Protein AF-A0A964HAI4-F1 (afdb_monomer)

Secondary structure (DSSP, 8-state):
---HHHHHHHTT--EEEES-TTHHHH--BTTTEEEE-TT-HHHHHHHHHHHHS-HHHHHHHHHHHHHHHHHHH-HHHHHHHHHHHHHHHHHS---

Nearest PDB structures (foldseek):
  6kih-assembly4_D  TM=9.187E-01  e=3.805E-06  Thermosynechococcus vestitus
  3mbo-assembly1_B  TM=9.502E-01  e=4.432E-05  Bacillus anthracis
  3c48-assembly1_B  TM=7.498E-01  e=7.811E-05  Corynebacterium glutamicum
  3c48-assembly1_A  TM=7.487E-01  e=7.334E-05  Corynebacterium glutamicum
  5d00-assembly1_A  TM=9.251E-01  e=8.022E-04  Bacillus subtilis subsp. subtilis str. 168

Radius of gyration: 17.46 Å; Cα contacts (8 Å, |Δi|>4): 106; chains: 1; bounding box: 49×19×51 Å

Mean predicted aligne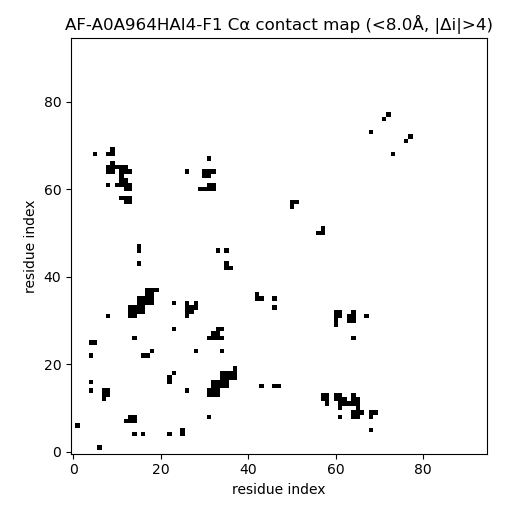d error: 6.69 Å

Structure (mmCIF, N/CA/C/O backbone):
data_AF-A0A964HAI4-F1
#
_entry.id   AF-A0A964HAI4-F1
#
loop_
_atom_site.group_PDB
_atom_site.id
_atom_site.type_symbol
_atom_site.label_atom_id
_atom_site.label_alt_id
_atom_site.label_comp_id
_atom_site.label_asym_id
_atom_site.label_entity_id
_atom_site.label_seq_id
_atom_site.pdbx_PDB_ins_code
_atom_site.Cartn_x
_atom_site.Cartn_y
_atom_site.Cartn_z
_atom_site.occupancy
_atom_site.B_iso_or_equiv
_atom_site.auth_seq_id
_atom_site.auth_comp_id
_atom_site.auth_asym_id
_atom_site.auth_atom_id
_atom_site.pdbx_PDB_model_num
ATOM 1 N N . PRO A 1 1 ? 12.447 -8.766 -7.538 1.00 42.91 1 PRO A N 1
ATOM 2 C CA . PRO A 1 1 ? 11.844 -8.995 -6.201 1.00 42.91 1 PRO A CA 1
ATOM 3 C C . PRO A 1 1 ? 10.885 -7.848 -5.860 1.00 42.91 1 PRO A C 1
ATOM 5 O O . PRO A 1 1 ? 11.323 -6.702 -5.803 1.00 42.91 1 PRO A O 1
ATOM 8 N N . GLY A 1 2 ? 9.588 -8.139 -5.733 1.00 58.50 2 GLY A N 1
ATOM 9 C CA . GLY A 1 2 ? 8.605 -7.144 -5.304 1.00 58.50 2 GLY A CA 1
ATOM 10 C C . GLY A 1 2 ? 8.830 -6.802 -3.834 1.00 58.50 2 GLY A C 1
ATOM 11 O O . GLY A 1 2 ? 9.168 -7.670 -3.035 1.00 58.50 2 GLY A O 1
ATOM 12 N N . THR A 1 3 ? 8.693 -5.536 -3.458 1.00 76.19 3 THR A N 1
ATOM 13 C CA . THR A 1 3 ? 8.594 -5.204 -2.034 1.00 76.19 3 THR A CA 1
ATOM 14 C C . THR A 1 3 ? 7.273 -5.776 -1.495 1.00 76.19 3 THR A C 1
ATOM 16 O O . THR A 1 3 ? 6.318 -5.903 -2.273 1.00 76.19 3 THR A O 1
ATOM 19 N N . PRO A 1 4 ? 7.152 -6.074 -0.185 1.00 83.88 4 PRO A N 1
ATOM 20 C CA . PRO A 1 4 ? 5.907 -6.592 0.401 1.00 83.88 4 PRO A CA 1
ATOM 21 C C . PRO A 1 4 ? 4.661 -5.758 0.049 1.00 83.88 4 PRO A C 1
ATOM 23 O O . PRO A 1 4 ? 3.556 -6.282 -0.061 1.00 83.88 4 PRO A O 1
ATOM 26 N N . VAL A 1 5 ? 4.855 -4.455 -0.190 1.00 89.25 5 VAL A N 1
ATOM 27 C CA . VAL A 1 5 ? 3.829 -3.526 -0.679 1.00 89.25 5 VAL A CA 1
ATOM 28 C C . VAL A 1 5 ? 3.330 -3.936 -2.068 1.00 89.25 5 VAL A C 1
ATOM 30 O O . VAL A 1 5 ? 2.138 -4.184 -2.232 1.00 89.25 5 VAL A O 1
ATOM 33 N N . THR A 1 6 ? 4.223 -4.069 -3.055 1.00 89.38 6 THR A N 1
ATOM 34 C CA . THR A 1 6 ? 3.837 -4.453 -4.426 1.00 89.38 6 THR A CA 1
ATOM 35 C C . THR A 1 6 ? 3.204 -5.838 -4.507 1.00 89.38 6 THR A C 1
ATOM 37 O O . THR A 1 6 ? 2.282 -6.038 -5.294 1.00 89.38 6 THR A O 1
ATOM 40 N N . GLU A 1 7 ? 3.648 -6.789 -3.681 1.00 89.56 7 GLU A N 1
ATOM 41 C CA . GLU A 1 7 ? 3.073 -8.137 -3.646 1.00 89.56 7 GLU A CA 1
ATOM 42 C C . GLU A 1 7 ? 1.626 -8.116 -3.138 1.00 89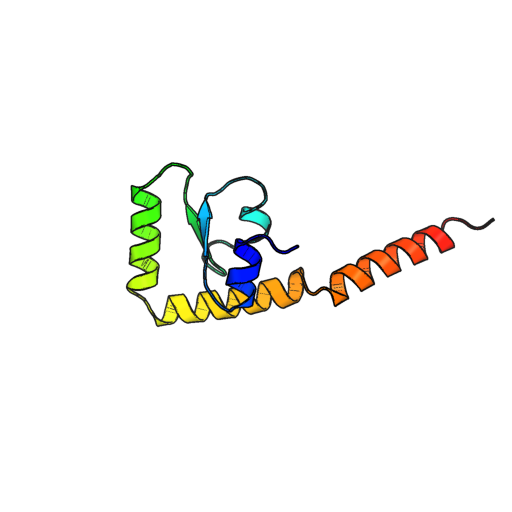.56 7 GLU A C 1
ATOM 44 O O . GLU A 1 7 ? 0.749 -8.743 -3.736 1.00 89.56 7 GLU A O 1
ATOM 49 N N . ALA A 1 8 ? 1.349 -7.342 -2.082 1.00 92.00 8 ALA A N 1
ATOM 50 C CA . ALA A 1 8 ? -0.008 -7.145 -1.578 1.00 92.00 8 ALA A CA 1
ATOM 51 C C . ALA A 1 8 ? -0.902 -6.443 -2.615 1.00 92.00 8 ALA A C 1
ATOM 53 O O . ALA A 1 8 ? -2.009 -6.910 -2.899 1.00 92.00 8 ALA A O 1
ATOM 54 N N . GLN A 1 9 ? -0.403 -5.375 -3.243 1.00 92.88 9 GLN A N 1
ATOM 55 C CA . GLN A 1 9 ? -1.126 -4.654 -4.293 1.00 92.88 9 GLN A CA 1
ATOM 56 C C . GLN A 1 9 ? -1.435 -5.558 -5.495 1.00 92.88 9 GLN A C 1
ATOM 58 O O . GLN A 1 9 ? -2.567 -5.564 -5.970 1.00 92.88 9 GLN A O 1
ATOM 63 N N . ALA A 1 10 ? -0.487 -6.390 -5.943 1.00 91.38 10 ALA A N 1
ATOM 64 C CA . ALA A 1 10 ? -0.698 -7.350 -7.031 1.00 91.38 10 ALA A CA 1
ATOM 65 C C . ALA A 1 10 ? -1.796 -8.384 -6.718 1.00 91.38 10 ALA A C 1
ATOM 67 O O . ALA A 1 10 ? -2.464 -8.878 -7.625 1.00 91.38 10 ALA A O 1
ATOM 68 N N . ARG A 1 11 ? -2.022 -8.686 -5.433 1.00 93.25 11 ARG A N 1
ATOM 69 C CA . ARG A 1 11 ? -3.118 -9.546 -4.953 1.00 93.25 11 ARG A CA 1
ATOM 70 C C . ARG A 1 11 ? -4.450 -8.808 -4.793 1.00 93.25 11 ARG A C 1
ATOM 72 O O . ARG A 1 11 ? -5.416 -9.405 -4.324 1.00 93.25 11 ARG A O 1
ATOM 79 N N . GLY A 1 12 ? -4.523 -7.537 -5.184 1.00 94.12 12 GLY A N 1
ATOM 80 C CA . GLY A 1 12 ? -5.732 -6.729 -5.067 1.00 94.12 12 GLY A CA 1
ATOM 81 C C . GLY A 1 12 ? -6.017 -6.275 -3.641 1.00 94.12 12 GLY A C 1
ATOM 82 O O . GLY A 1 12 ? -7.176 -6.049 -3.294 1.00 94.12 12 GLY A O 1
ATOM 83 N N . LEU A 1 13 ? -4.986 -6.167 -2.798 1.00 93.75 13 LEU A N 1
ATOM 84 C CA . LEU A 1 13 ? -5.121 -5.672 -1.435 1.00 93.75 13 LEU A CA 1
ATOM 85 C C . LEU A 1 13 ? -4.664 -4.209 -1.359 1.00 93.75 13 LEU A C 1
ATOM 87 O O . LEU A 1 13 ? -3.564 -3.894 -1.816 1.00 93.75 13 LEU A O 1
ATOM 91 N N . PRO A 1 14 ? -5.467 -3.308 -0.765 1.00 92.19 14 PRO A N 1
ATOM 92 C CA . PRO A 1 14 ? -4.980 -1.980 -0.425 1.00 92.19 14 PRO A CA 1
ATOM 93 C C . PRO A 1 14 ? -3.946 -2.079 0.700 1.00 92.19 14 PRO A C 1
ATOM 95 O O . PRO A 1 14 ? -4.085 -2.900 1.610 1.00 92.19 14 PRO A O 1
ATOM 98 N N . VAL A 1 15 ? -2.935 -1.214 0.662 1.00 95.25 15 VAL A N 1
ATOM 99 C CA . VAL A 1 15 ? -1.843 -1.206 1.646 1.00 95.25 15 VAL A CA 1
ATOM 100 C C . VAL A 1 15 ? -1.908 0.069 2.478 1.00 95.25 15 VAL A C 1
ATOM 102 O O . VAL A 1 15 ? -2.147 1.148 1.940 1.00 95.25 15 VAL A O 1
ATOM 105 N N . ILE A 1 16 ? -1.680 -0.051 3.785 1.00 96.81 16 ILE A N 1
ATOM 106 C CA . ILE A 1 16 ? -1.374 1.088 4.656 1.00 96.81 16 ILE A CA 1
ATOM 107 C C . ILE A 1 16 ? 0.117 1.007 4.952 1.00 96.81 16 ILE A C 1
ATOM 109 O O . ILE A 1 16 ? 0.578 -0.005 5.480 1.00 96.81 16 ILE A O 1
ATOM 113 N N . ALA A 1 17 ? 0.873 2.036 4.591 1.00 94.75 17 ALA A N 1
ATOM 114 C CA . ALA A 1 17 ? 2.323 2.021 4.722 1.00 94.75 17 ALA A CA 1
ATOM 115 C C . ALA A 1 17 ? 2.851 3.329 5.315 1.00 94.75 17 ALA A C 1
ATOM 117 O O . ALA A 1 17 ? 2.240 4.388 5.185 1.00 94.75 17 ALA A O 1
ATOM 118 N N . GLY A 1 18 ? 4.001 3.256 5.982 1.00 94.12 18 GLY A N 1
ATOM 119 C CA . GLY A 1 18 ? 4.696 4.449 6.451 1.00 94.12 18 GLY A CA 1
ATOM 120 C C . GLY A 1 18 ? 5.199 5.287 5.274 1.00 94.12 18 GLY A C 1
ATOM 121 O O . GLY A 1 18 ? 5.681 4.747 4.278 1.00 94.12 18 GLY A O 1
ATOM 122 N N . ARG A 1 19 ? 5.122 6.613 5.394 1.00 91.81 19 ARG A N 1
ATOM 123 C CA . ARG A 1 19 ? 5.673 7.559 4.415 1.00 91.81 19 ARG A CA 1
ATOM 124 C C . ARG A 1 19 ? 7.202 7.622 4.530 1.00 91.81 19 ARG A C 1
ATOM 126 O O . ARG A 1 19 ? 7.745 8.564 5.102 1.00 91.81 19 ARG A O 1
ATOM 133 N N . THR A 1 20 ? 7.894 6.607 4.015 1.00 90.75 20 THR A N 1
ATOM 134 C CA . THR A 1 20 ? 9.365 6.494 4.047 1.00 90.75 20 THR A CA 1
ATOM 135 C C . THR A 1 20 ? 9.941 5.871 2.792 1.00 90.75 20 THR A C 1
ATOM 137 O O . THR A 1 20 ? 9.286 5.081 2.114 1.00 90.75 20 THR A O 1
ATOM 140 N N . GLY A 1 21 ? 11.214 6.180 2.522 1.00 84.62 21 GLY A N 1
ATOM 141 C CA . GLY A 1 21 ? 11.961 5.581 1.417 1.00 84.62 21 GLY A CA 1
ATOM 142 C C . GLY A 1 21 ? 11.215 5.707 0.086 1.00 84.62 21 GLY A C 1
ATOM 143 O O . GLY A 1 21 ? 10.567 6.718 -0.165 1.00 84.62 21 GLY A O 1
ATOM 144 N N . GLY A 1 22 ? 11.269 4.653 -0.732 1.00 83.62 22 GLY A N 1
ATOM 145 C CA . GLY A 1 22 ? 10.561 4.568 -2.018 1.00 83.62 22 GLY A CA 1
ATOM 146 C C . GLY A 1 22 ? 9.083 4.159 -1.925 1.00 83.62 22 GLY A C 1
ATOM 147 O O . GLY A 1 22 ? 8.450 3.912 -2.949 1.00 83.62 22 GLY A O 1
ATOM 148 N N . VAL A 1 23 ? 8.495 4.056 -0.724 1.00 88.38 23 VAL A N 1
ATOM 149 C CA . VAL A 1 23 ? 7.073 3.687 -0.568 1.00 88.38 23 VAL A CA 1
ATOM 150 C C . VAL A 1 23 ? 6.133 4.675 -1.280 1.00 88.38 23 VAL A C 1
ATOM 152 O O . VAL A 1 23 ? 5.229 4.204 -1.974 1.00 88.38 23 VAL A O 1
ATOM 155 N N . PRO A 1 24 ? 6.337 6.009 -1.208 1.00 88.88 24 PRO A N 1
ATOM 156 C CA . PRO A 1 24 ? 5.488 6.963 -1.924 1.00 88.88 24 PRO A CA 1
ATOM 157 C C . PRO A 1 24 ? 5.547 6.841 -3.455 1.00 88.88 24 PRO A C 1
ATOM 159 O O . PRO A 1 24 ? 4.646 7.322 -4.130 1.00 88.88 24 PRO A O 1
ATOM 162 N N . GLU A 1 25 ? 6.569 6.186 -4.014 1.00 86.31 25 GLU A N 1
ATOM 163 C CA . GLU A 1 25 ? 6.668 5.925 -5.460 1.00 86.31 25 GLU A CA 1
ATOM 164 C C . GLU A 1 25 ? 5.810 4.729 -5.899 1.00 86.31 25 GLU A C 1
ATOM 166 O O . GLU A 1 25 ? 5.488 4.580 -7.076 1.00 86.31 25 GLU A O 1
ATOM 171 N N . THR A 1 26 ? 5.451 3.869 -4.944 1.00 87.88 26 THR A N 1
ATOM 172 C CA . THR A 1 26 ? 4.745 2.601 -5.173 1.00 87.88 26 THR A CA 1
ATOM 173 C C . THR A 1 26 ? 3.287 2.653 -4.690 1.00 87.88 26 THR A C 1
ATOM 175 O O . THR A 1 26 ? 2.444 1.866 -5.122 1.00 87.88 26 THR A O 1
ATOM 178 N N . VAL A 1 27 ? 2.960 3.591 -3.796 1.00 93.56 27 VAL A N 1
ATOM 179 C CA . VAL A 1 27 ? 1.615 3.785 -3.244 1.00 93.56 27 VAL A CA 1
ATOM 180 C C . VAL A 1 27 ? 1.104 5.174 -3.606 1.00 93.56 27 VAL A C 1
ATOM 182 O O . VAL A 1 27 ? 1.534 6.180 -3.045 1.00 93.56 27 VAL A O 1
ATOM 185 N N . LEU A 1 28 ? 0.129 5.213 -4.510 1.00 93.69 28 LEU A N 1
ATOM 186 C CA . LEU A 1 28 ? -0.663 6.406 -4.798 1.00 93.69 28 LEU A CA 1
ATOM 187 C C . LEU A 1 28 ? -1.667 6.630 -3.658 1.00 93.69 28 LEU A C 1
ATOM 189 O O . LEU A 1 28 ? -2.606 5.839 -3.498 1.00 93.69 28 LEU A O 1
ATOM 193 N N . GLU A 1 29 ? -1.432 7.677 -2.863 1.00 95.69 29 GLU A N 1
ATOM 194 C CA . GLU A 1 29 ? -2.241 8.067 -1.700 1.00 95.69 29 GLU A CA 1
ATOM 195 C C . GLU A 1 29 ? -3.729 8.181 -2.050 1.00 95.69 29 GLU A C 1
ATOM 197 O O . GLU A 1 29 ? -4.103 8.848 -3.009 1.00 95.69 29 GLU A O 1
ATOM 202 N N . GLY A 1 30 ? -4.591 7.529 -1.269 1.00 94.88 30 GLY A N 1
ATOM 203 C CA . GLY A 1 30 ? -6.045 7.543 -1.453 1.00 94.88 30 GLY A CA 1
ATOM 204 C C . GLY A 1 30 ? -6.555 6.698 -2.628 1.00 94.88 30 GLY A C 1
ATOM 205 O O . GLY A 1 30 ? -7.724 6.299 -2.634 1.00 94.88 30 GLY A O 1
ATOM 206 N N . GLU A 1 31 ? -5.693 6.351 -3.582 1.00 95.88 31 GLU A N 1
ATOM 207 C CA . GLU A 1 31 ? -6.065 5.616 -4.790 1.00 95.88 31 GLU A CA 1
ATOM 208 C C . GLU A 1 31 ? -5.748 4.125 -4.706 1.00 95.88 31 GLU A C 1
ATOM 210 O O . GLU A 1 31 ? -6.637 3.304 -4.945 1.00 95.88 31 GLU A O 1
ATOM 215 N N . THR A 1 32 ? -4.510 3.781 -4.349 1.00 95.38 32 THR A N 1
ATOM 216 C CA . THR A 1 32 ? -3.983 2.398 -4.314 1.00 95.38 32 THR A CA 1
ATOM 217 C C . THR A 1 32 ? -3.604 1.943 -2.900 1.00 95.38 32 THR A C 1
ATOM 219 O O . THR A 1 32 ? -3.329 0.766 -2.666 1.00 95.38 32 THR A O 1
ATOM 222 N N . GLY A 1 33 ? -3.611 2.870 -1.945 1.00 96.75 33 GLY A N 1
ATOM 223 C CA . GLY A 1 33 ? -3.299 2.642 -0.540 1.00 96.75 33 GLY A CA 1
ATOM 224 C C . GLY A 1 33 ? -3.374 3.943 0.254 1.00 96.75 33 GLY A C 1
ATOM 225 O O . GLY A 1 33 ? -3.816 4.967 -0.265 1.0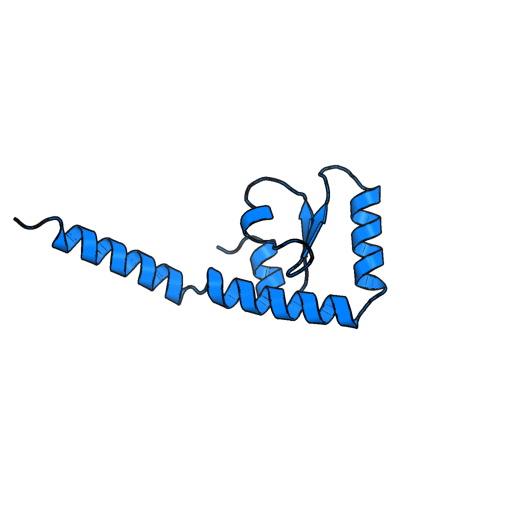0 96.75 33 GLY A O 1
ATOM 226 N N . LEU A 1 34 ? -2.945 3.894 1.512 1.00 97.62 34 LEU A N 1
ATOM 227 C CA . LEU A 1 34 ? -2.849 5.052 2.402 1.00 97.62 34 LEU A CA 1
ATOM 228 C C . LEU A 1 34 ? -1.431 5.151 2.967 1.00 97.62 34 LEU A C 1
ATOM 230 O O . LEU A 1 34 ? -0.852 4.142 3.378 1.00 97.62 34 LEU A O 1
ATOM 234 N N . LEU A 1 35 ? -0.890 6.362 3.028 1.00 97.00 35 LEU A N 1
ATOM 235 C CA . LEU A 1 35 ? 0.398 6.650 3.643 1.00 97.00 35 LEU A CA 1
ATOM 236 C C . LEU A 1 35 ? 0.194 7.359 4.974 1.00 97.00 35 LEU A C 1
ATOM 238 O O . LEU A 1 35 ? -0.417 8.425 5.052 1.00 97.00 35 LEU A O 1
ATOM 242 N N . VAL A 1 36 ? 0.789 6.800 6.019 1.00 97.50 36 VAL A N 1
ATOM 243 C CA . VAL A 1 36 ? 0.760 7.366 7.370 1.00 97.50 36 VAL A CA 1
ATOM 244 C C . VAL A 1 36 ? 2.149 7.865 7.778 1.00 97.50 36 VAL A C 1
ATOM 246 O O . VAL A 1 36 ? 3.156 7.344 7.283 1.00 97.50 36 VAL A O 1
ATOM 249 N N . PRO A 1 37 ? 2.255 8.872 8.661 1.00 96.31 37 PRO A N 1
ATOM 250 C CA . PRO A 1 37 ? 3.533 9.231 9.262 1.00 96.31 37 PRO A CA 1
ATOM 251 C C . PRO A 1 37 ? 4.159 8.039 10.000 1.00 96.31 37 PRO A C 1
ATOM 253 O O . PRO A 1 37 ? 3.477 7.155 10.519 1.00 96.31 37 PRO A O 1
ATOM 256 N N . VAL A 1 38 ? 5.487 8.000 10.033 1.00 94.94 38 VAL A 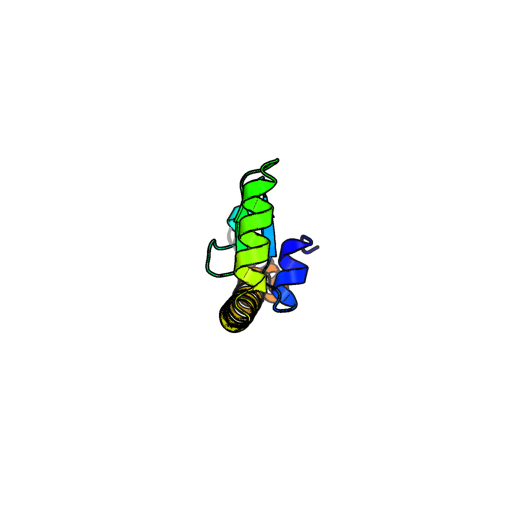N 1
ATOM 257 C CA . VAL A 1 38 ? 6.236 6.957 10.747 1.00 94.94 38 VAL A CA 1
ATOM 258 C C . VAL A 1 38 ? 6.102 7.169 12.242 1.00 94.94 38 VAL A C 1
ATOM 260 O O . VAL A 1 38 ? 6.116 8.309 12.691 1.00 94.94 38 VAL A O 1
ATOM 263 N N . GLN A 1 39 ? 6.033 6.076 13.007 1.00 94.69 39 GLN A N 1
ATOM 264 C CA . GLN A 1 39 ? 5.905 6.119 14.470 1.00 94.69 39 GLN A CA 1
ATOM 265 C C . GLN A 1 39 ? 4.649 6.866 14.962 1.00 94.69 39 GLN A C 1
ATOM 267 O O . GLN A 1 39 ? 4.562 7.225 16.132 1.00 94.69 39 GLN A O 1
ATOM 272 N N . ASP A 1 40 ? 3.639 7.026 14.103 1.00 97.75 40 ASP A N 1
ATOM 273 C CA . ASP A 1 40 ? 2.352 7.624 14.450 1.00 97.75 40 ASP A CA 1
ATOM 274 C C . ASP A 1 40 ? 1.274 6.534 14.557 1.00 97.75 40 ASP A C 1
ATOM 276 O O . ASP A 1 40 ? 0.586 6.175 13.595 1.00 97.75 40 ASP A O 1
ATOM 280 N N . ALA A 1 41 ? 1.171 5.945 15.751 1.00 97.94 41 ALA A N 1
ATOM 281 C CA . ALA A 1 41 ? 0.179 4.913 16.040 1.00 97.94 41 ALA A CA 1
ATOM 282 C C . ALA A 1 41 ? -1.276 5.414 15.896 1.00 97.94 41 ALA A C 1
ATOM 284 O O . ALA A 1 41 ? -2.082 4.678 15.316 1.00 97.94 41 ALA A O 1
ATOM 285 N N . PRO A 1 42 ? -1.640 6.635 16.347 1.00 98.44 42 PRO A N 1
ATOM 286 C CA . PRO A 1 42 ? -2.962 7.202 16.083 1.00 98.44 42 PRO A CA 1
ATOM 287 C C . PRO A 1 42 ? -3.315 7.279 14.593 1.00 98.44 42 PRO A C 1
ATOM 289 O O . PRO A 1 42 ? -4.407 6.853 14.206 1.00 98.44 42 PRO A O 1
ATOM 292 N N . ALA A 1 43 ? -2.402 7.757 13.742 1.00 98.00 43 ALA A N 1
ATOM 293 C CA . ALA A 1 43 ? -2.639 7.839 12.302 1.00 98.00 43 ALA A CA 1
ATOM 294 C C . ALA A 1 43 ? -2.819 6.452 11.665 1.00 98.00 43 ALA A C 1
ATOM 296 O O . ALA A 1 43 ? -3.729 6.251 10.856 1.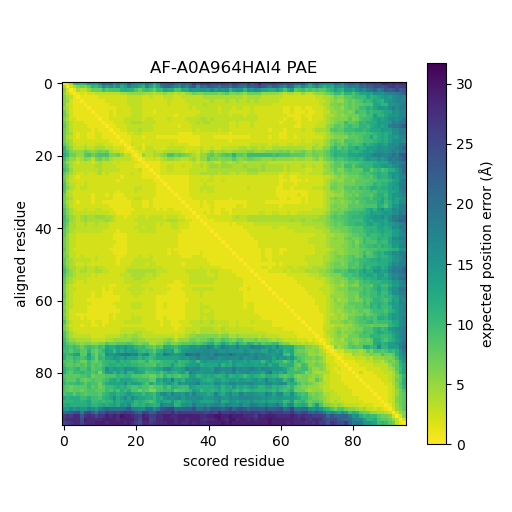00 98.00 43 ALA A O 1
ATOM 297 N N . LEU A 1 44 ? -2.001 5.471 12.067 1.00 98.00 44 LEU A N 1
ATOM 298 C CA . LEU A 1 44 ? -2.140 4.087 11.613 1.00 98.00 44 LEU A CA 1
ATOM 299 C C . LEU A 1 44 ? -3.497 3.490 12.016 1.00 98.00 44 LEU A C 1
ATOM 301 O O . LEU A 1 44 ? -4.184 2.897 11.182 1.00 98.00 44 LEU A O 1
ATOM 305 N N . ALA A 1 45 ? -3.910 3.675 13.271 1.00 98.25 45 ALA A N 1
ATOM 306 C CA . ALA A 1 45 ? -5.195 3.187 13.764 1.00 98.25 45 ALA A CA 1
ATOM 307 C C . ALA A 1 45 ? -6.370 3.812 12.997 1.00 98.25 45 ALA A C 1
ATOM 309 O O . ALA A 1 45 ? -7.274 3.096 12.562 1.00 98.25 45 ALA A O 1
ATOM 310 N N . ALA A 1 46 ? -6.334 5.126 12.762 1.00 98.19 46 ALA A N 1
ATOM 311 C CA . ALA A 1 46 ? -7.355 5.825 11.988 1.00 98.19 46 ALA A CA 1
ATOM 312 C C . ALA A 1 46 ? -7.453 5.291 10.548 1.00 98.19 46 ALA A C 1
ATOM 314 O O . ALA A 1 46 ? -8.556 5.038 10.058 1.00 98.19 46 ALA A O 1
ATOM 315 N N . ALA A 1 47 ? -6.318 5.050 9.885 1.00 97.81 47 ALA A N 1
ATOM 316 C CA . ALA A 1 47 ? -6.284 4.478 8.540 1.00 97.81 47 ALA A CA 1
ATOM 317 C C . ALA A 1 47 ? -6.877 3.054 8.496 1.00 97.81 47 ALA A C 1
ATOM 319 O O . ALA A 1 47 ? -7.687 2.745 7.615 1.00 97.81 47 ALA A O 1
ATOM 320 N N . ILE A 1 48 ? -6.537 2.204 9.474 1.00 97.50 48 ILE A N 1
ATOM 321 C CA . ILE A 1 48 ? -7.082 0.842 9.596 1.00 97.50 48 ILE A CA 1
ATOM 322 C C . ILE A 1 48 ? -8.599 0.885 9.799 1.00 97.50 48 ILE A C 1
ATOM 324 O O . ILE A 1 48 ? -9.336 0.191 9.094 1.00 97.50 48 ILE A O 1
ATOM 328 N N . LEU A 1 49 ? -9.088 1.710 10.727 1.00 98.19 49 LEU A N 1
ATOM 329 C CA . LEU A 1 49 ? -10.522 1.848 11.002 1.00 98.19 49 LEU A CA 1
ATOM 330 C C . LEU A 1 49 ? -11.278 2.374 9.777 1.00 98.19 49 LEU A C 1
ATOM 332 O O . LEU A 1 49 ? -12.328 1.845 9.419 1.00 98.19 49 LEU A O 1
ATOM 336 N N . SER A 1 50 ? -10.702 3.353 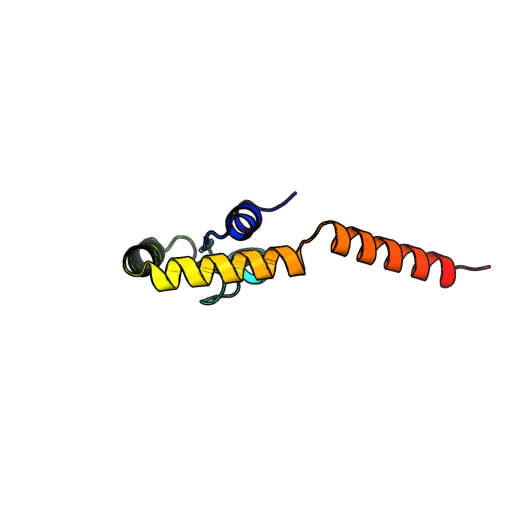9.079 1.00 96.69 50 SER A N 1
ATOM 337 C CA . SER A 1 50 ? -11.279 3.935 7.867 1.00 96.69 50 S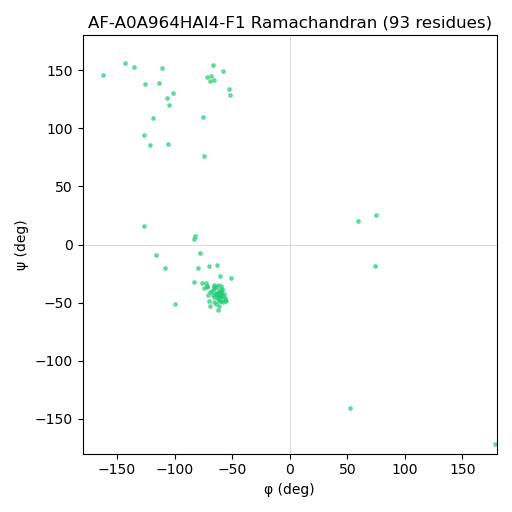ER A CA 1
ATOM 338 C C . SER A 1 50 ? -11.481 2.900 6.752 1.00 96.69 50 SER A C 1
ATOM 340 O O . SER A 1 50 ? -12.520 2.894 6.094 1.00 96.69 50 SER A O 1
ATOM 342 N N . LEU A 1 51 ? -10.517 1.995 6.542 1.00 96.38 51 LEU A N 1
ATOM 343 C CA . LEU A 1 51 ? -10.617 0.956 5.510 1.00 96.38 51 LEU A CA 1
ATOM 344 C C . LEU A 1 51 ? -11.410 -0.274 5.952 1.00 96.38 51 LEU A C 1
ATOM 346 O O . LEU A 1 51 ? -12.049 -0.922 5.122 1.00 96.38 51 LEU A O 1
ATOM 350 N N . THR A 1 52 ? -11.376 -0.640 7.231 1.00 96.31 52 THR A N 1
ATOM 351 C CA . THR A 1 52 ? -12.165 -1.773 7.739 1.00 96.31 52 THR A CA 1
ATOM 352 C C . THR A 1 52 ? -13.655 -1.430 7.801 1.00 96.31 52 THR A C 1
ATOM 354 O O . THR A 1 52 ? -14.467 -2.281 7.429 1.00 96.31 52 THR A O 1
ATOM 357 N N . GLY A 1 53 ? -13.996 -0.179 8.135 1.00 97.12 53 GLY A N 1
ATOM 358 C CA . GLY A 1 53 ? -15.362 0.352 8.165 1.00 97.12 53 GLY A CA 1
ATOM 359 C C . GLY A 1 53 ? -16.031 0.535 6.797 1.00 97.12 53 GLY A C 1
ATOM 360 O O . GLY A 1 53 ? -17.255 0.579 6.731 1.00 97.12 53 GLY A O 1
ATOM 361 N N . ASP A 1 54 ? -15.267 0.577 5.699 1.00 97.44 54 ASP A N 1
ATOM 362 C CA . ASP A 1 54 ? -15.803 0.736 4.340 1.00 97.44 54 ASP A CA 1
ATOM 363 C C . ASP A 1 54 ? -15.299 -0.368 3.395 1.00 97.44 54 ASP A C 1
ATOM 365 O O . ASP A 1 54 ? -14.229 -0.294 2.780 1.00 97.44 54 ASP A O 1
ATOM 369 N N . ARG A 1 55 ? -16.105 -1.428 3.260 1.00 96.88 55 ARG A N 1
ATOM 370 C CA . ARG A 1 55 ? -15.795 -2.574 2.391 1.00 96.88 55 ARG A CA 1
ATOM 371 C C . ARG A 1 55 ? -15.727 -2.201 0.910 1.00 96.88 55 ARG A C 1
ATOM 373 O O . ARG A 1 55 ? -14.908 -2.786 0.198 1.00 96.88 55 ARG A O 1
ATOM 380 N N . ALA A 1 56 ? -16.576 -1.287 0.447 1.00 97.75 56 ALA A N 1
ATOM 381 C CA . ALA A 1 56 ? -16.639 -0.913 -0.962 1.00 97.75 56 ALA A CA 1
ATOM 382 C C . ALA A 1 56 ? -15.381 -0.139 -1.358 1.00 97.75 56 ALA A C 1
ATOM 384 O O . ALA A 1 56 ? -14.697 -0.513 -2.314 1.00 97.75 56 ALA A O 1
ATOM 385 N N . ARG A 1 57 ? -15.008 0.861 -0.553 1.00 97.12 57 ARG A N 1
ATOM 386 C CA . ARG A 1 57 ? -13.770 1.621 -0.737 1.00 97.12 57 ARG A CA 1
ATOM 387 C C . ARG A 1 57 ? -12.540 0.729 -0.665 1.00 97.12 57 ARG A C 1
ATOM 389 O O . ARG A 1 57 ? -11.679 0.827 -1.537 1.00 97.12 57 ARG A O 1
ATOM 396 N N . ARG A 1 58 ? -12.469 -0.170 0.324 1.00 97.06 58 ARG A N 1
ATOM 397 C CA . ARG A 1 58 ? -11.354 -1.120 0.470 1.00 97.06 58 ARG A CA 1
ATOM 398 C C . ARG A 1 58 ? -11.183 -1.994 -0.774 1.00 97.06 58 ARG A C 1
ATOM 400 O O . ARG A 1 58 ? -10.064 -2.162 -1.248 1.00 97.06 58 ARG A O 1
ATOM 407 N N . ARG A 1 59 ? -12.283 -2.520 -1.322 1.00 97.38 59 ARG A N 1
ATOM 408 C CA . ARG A 1 59 ? -12.252 -3.337 -2.541 1.00 97.38 59 ARG A CA 1
ATOM 409 C C . ARG A 1 59 ? -11.811 -2.523 -3.759 1.00 97.38 59 ARG A C 1
ATOM 411 O O . ARG A 1 59 ? -10.893 -2.941 -4.454 1.00 97.38 59 ARG A O 1
ATOM 418 N N . ALA A 1 60 ? -12.415 -1.357 -3.982 1.00 97.94 60 ALA A N 1
ATOM 419 C CA . ALA A 1 60 ? -12.089 -0.50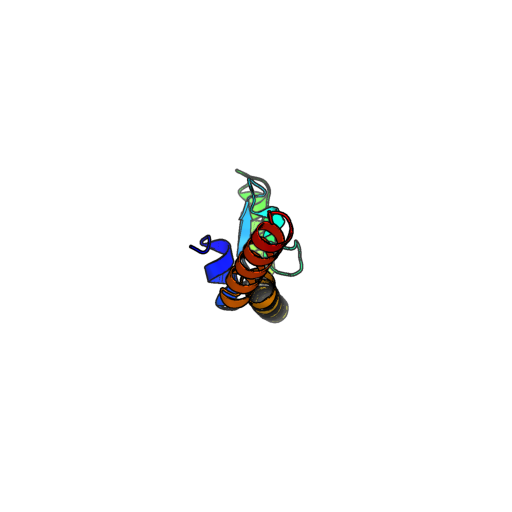5 -5.125 1.00 97.94 60 ALA A CA 1
ATOM 420 C C . ALA A 1 60 ? -10.622 -0.039 -5.103 1.00 97.94 60 ALA A C 1
ATOM 422 O O . ALA A 1 60 ? -9.958 -0.009 -6.136 1.00 97.94 60 ALA A O 1
ATOM 423 N N . MET A 1 61 ? -10.097 0.292 -3.920 1.00 98.25 61 MET A N 1
ATOM 424 C CA . MET A 1 61 ? -8.691 0.660 -3.738 1.00 98.25 61 MET A CA 1
ATOM 425 C C . MET A 1 61 ? -7.752 -0.508 -4.067 1.00 98.25 61 MET A C 1
ATOM 427 O O . MET A 1 61 ? -6.760 -0.312 -4.762 1.00 98.25 61 MET A O 1
ATOM 431 N N . GLY A 1 62 ? -8.087 -1.723 -3.626 1.00 97.44 62 GLY A N 1
ATOM 432 C CA . GLY A 1 62 ? -7.328 -2.928 -3.960 1.00 97.44 62 GLY A CA 1
ATOM 433 C C . GLY A 1 62 ? -7.314 -3.244 -5.459 1.00 97.44 62 GLY A C 1
ATOM 434 O O . GLY A 1 62 ? -6.261 -3.535 -6.020 1.00 97.44 62 GLY A O 1
ATOM 435 N N . GLU A 1 63 ? -8.456 -3.117 -6.139 1.00 97.69 63 GLU A N 1
ATOM 436 C CA . GLU A 1 63 ? -8.554 -3.317 -7.593 1.00 97.69 63 GLU A CA 1
ATOM 437 C C . GLU A 1 63 ? -7.689 -2.307 -8.367 1.00 97.69 63 GLU A C 1
ATOM 439 O O . GLU A 1 63 ? -6.944 -2.697 -9.272 1.00 97.69 63 GLU A O 1
ATOM 444 N N . ARG A 1 64 ? -7.709 -1.027 -7.967 1.00 97.25 64 ARG A N 1
ATOM 445 C CA . ARG A 1 64 ? -6.817 0.002 -8.529 1.00 97.25 64 ARG A CA 1
ATOM 446 C C . ARG A 1 64 ? -5.348 -0.306 -8.268 1.00 97.25 64 ARG A C 1
ATOM 448 O O . ARG A 1 64 ? -4.538 -0.180 -9.181 1.00 97.25 64 ARG A O 1
ATOM 455 N N . ALA A 1 65 ? -5.007 -0.755 -7.062 1.00 95.62 65 ALA A N 1
ATOM 456 C CA . ALA A 1 65 ? -3.642 -1.130 -6.709 1.00 95.62 65 ALA A CA 1
ATOM 457 C C . ALA A 1 65 ? -3.108 -2.284 -7.574 1.00 95.62 65 ALA A C 1
ATOM 459 O O . ALA A 1 65 ? -1.991 -2.209 -8.086 1.00 95.62 65 ALA A O 1
ATOM 460 N N . ALA A 1 66 ? -3.926 -3.313 -7.815 1.00 95.06 66 ALA A N 1
ATOM 461 C CA . ALA A 1 66 ? -3.569 -4.415 -8.706 1.00 95.06 66 ALA A CA 1
ATOM 462 C C . ALA A 1 66 ? -3.424 -3.969 -10.165 1.00 95.06 66 ALA A C 1
ATOM 464 O O . ALA A 1 66 ? -2.586 -4.504 -10.890 1.00 95.06 66 ALA A O 1
ATOM 465 N N . GLY A 1 67 ? -4.252 -3.027 -10.628 1.00 94.19 67 GLY A N 1
ATOM 466 C CA . GLY A 1 67 ? -4.094 -2.400 -11.943 1.00 94.19 67 GLY A CA 1
ATOM 467 C C . GLY A 1 67 ? -2.763 -1.657 -12.053 1.00 94.19 67 GLY A C 1
ATOM 468 O O . GLY A 1 67 ? -1.962 -1.968 -12.931 1.00 94.19 67 GLY A O 1
ATOM 469 N N . PHE A 1 68 ? -2.497 -0.763 -11.099 1.00 92.06 68 PHE A N 1
ATOM 470 C CA . PHE A 1 68 ? -1.278 0.039 -11.041 1.00 92.06 68 PHE A CA 1
ATOM 471 C C . PHE A 1 68 ? -0.014 -0.823 -11.034 1.00 92.06 68 PHE A C 1
ATOM 473 O O . PHE A 1 68 ? 0.896 -0.584 -11.825 1.00 92.06 68 PHE A O 1
ATOM 480 N N . VAL A 1 69 ? 0.042 -1.861 -10.191 1.00 90.94 69 VAL A N 1
ATOM 481 C CA . VAL A 1 69 ? 1.234 -2.714 -10.113 1.00 90.94 69 VAL A CA 1
ATOM 482 C C . VAL A 1 69 ? 1.430 -3.552 -11.369 1.00 90.94 69 VAL A C 1
ATOM 484 O O . VAL A 1 69 ? 2.559 -3.652 -11.845 1.00 90.94 69 VAL A O 1
ATOM 487 N N . ARG A 1 70 ? 0.358 -4.114 -11.942 1.00 88.00 70 ARG A N 1
ATOM 488 C CA . ARG A 1 70 ? 0.454 -4.846 -13.215 1.00 88.00 70 ARG A CA 1
ATOM 489 C C . ARG A 1 70 ? 0.957 -3.953 -14.336 1.00 88.00 70 ARG A C 1
ATOM 491 O O . ARG A 1 70 ? 1.785 -4.382 -15.123 1.00 88.00 70 ARG A O 1
ATOM 498 N N . GLU A 1 71 ? 0.498 -2.710 -14.395 1.00 86.31 71 GLU A N 1
ATOM 499 C CA . GLU A 1 71 ? 0.980 -1.778 -15.401 1.00 86.31 71 GLU A CA 1
ATOM 500 C C . GLU A 1 71 ? 2.443 -1.396 -15.134 1.00 86.31 71 GLU A C 1
ATOM 502 O O . GLU A 1 71 ? 3.297 -1.520 -16.007 1.00 86.31 71 GLU A O 1
ATOM 507 N N . ARG A 1 72 ? 2.776 -0.931 -13.929 1.00 80.44 72 ARG A N 1
ATOM 508 C CA . ARG A 1 72 ? 4.077 -0.323 -13.599 1.00 80.44 72 ARG A CA 1
ATOM 509 C C . ARG A 1 72 ? 5.218 -1.335 -13.437 1.00 80.44 72 ARG A C 1
ATOM 511 O O . ARG A 1 72 ? 6.348 -0.992 -13.776 1.00 80.44 72 ARG A O 1
ATOM 518 N N . TYR A 1 73 ? 4.932 -2.540 -12.942 1.00 75.00 73 TYR A N 1
ATOM 519 C CA . TYR A 1 73 ? 5.932 -3.526 -12.508 1.00 75.00 73 TYR A CA 1
ATOM 520 C C . TYR A 1 73 ? 5.769 -4.911 -13.157 1.00 75.00 73 TYR A C 1
ATOM 522 O O . TYR A 1 73 ? 6.347 -5.880 -12.661 1.00 75.00 73 TYR A O 1
ATOM 530 N N . ALA A 1 74 ? 5.008 -5.032 -14.252 1.00 73.56 74 ALA A N 1
ATOM 531 C CA . ALA A 1 74 ? 5.033 -6.243 -15.075 1.00 73.56 74 ALA A CA 1
ATOM 532 C C . ALA A 1 74 ? 6.476 -6.587 -15.472 1.00 73.56 74 ALA A C 1
ATOM 534 O O . ALA A 1 74 ? 7.244 -5.715 -15.892 1.00 73.56 74 ALA A O 1
ATOM 535 N N . VAL A 1 75 ? 6.836 -7.864 -15.327 1.00 69.06 75 VAL A N 1
ATOM 536 C CA . VAL A 1 75 ? 8.175 -8.371 -15.661 1.00 69.06 75 VAL A CA 1
ATOM 537 C C . VAL A 1 75 ? 8.477 -8.101 -17.128 1.00 69.06 75 VAL A C 1
ATOM 539 O O . VAL A 1 75 ? 9.569 -7.650 -17.451 1.00 69.06 75 VAL A O 1
ATOM 542 N N . GLU A 1 76 ? 7.473 -8.271 -17.978 1.00 63.69 76 GLU A N 1
ATOM 543 C CA . GLU A 1 76 ? 7.507 -8.009 -19.409 1.00 63.69 76 GLU A CA 1
ATOM 544 C C . GLU A 1 76 ? 7.954 -6.567 -19.689 1.00 63.69 76 GLU A C 1
ATOM 546 O O . GLU A 1 76 ? 8.926 -6.357 -20.400 1.00 63.69 76 GLU A O 1
ATOM 551 N N . ARG A 1 77 ? 7.374 -5.567 -19.009 1.00 70.31 77 ARG A N 1
ATOM 552 C CA . ARG A 1 77 ? 7.776 -4.156 -19.179 1.00 70.31 77 ARG A CA 1
ATOM 553 C C . ARG A 1 77 ? 9.199 -3.867 -18.710 1.00 70.31 77 ARG A C 1
ATOM 555 O O . ARG A 1 77 ? 9.871 -3.009 -19.282 1.00 70.31 77 ARG A O 1
ATOM 562 N N . MET A 1 78 ? 9.654 -4.534 -17.648 1.00 77.25 78 MET A N 1
ATOM 563 C CA . MET A 1 78 ? 11.040 -4.394 -17.191 1.00 77.25 78 MET A CA 1
ATOM 564 C C . MET A 1 78 ? 12.018 -4.994 -18.203 1.00 77.25 78 MET A C 1
ATOM 566 O O . MET A 1 78 ? 13.064 -4.396 -18.455 1.00 77.25 78 MET A O 1
ATOM 570 N N . VAL A 1 79 ? 11.668 -6.141 -18.792 1.00 81.88 79 VAL A N 1
ATOM 571 C CA . VAL A 1 79 ? 12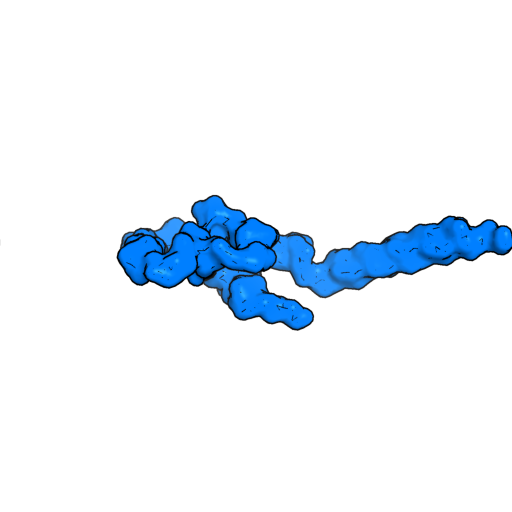.452 -6.788 -19.850 1.00 81.88 79 VAL A CA 1
ATOM 572 C C . VAL A 1 79 ? 12.490 -5.905 -21.095 1.00 81.88 79 VAL A C 1
ATOM 574 O O . VAL A 1 79 ? 13.585 -5.553 -21.523 1.00 81.88 79 VAL A O 1
ATOM 577 N N . ASP A 1 80 ? 11.338 -5.445 -21.588 1.00 81.50 80 ASP A N 1
ATOM 578 C CA . ASP A 1 80 ? 11.238 -4.577 -22.769 1.00 81.50 80 ASP A CA 1
ATOM 579 C C . ASP A 1 80 ? 12.057 -3.287 -22.599 1.00 81.50 80 ASP A C 1
ATOM 581 O O . ASP A 1 80 ? 12.772 -2.851 -23.501 1.00 81.50 80 ASP A O 1
ATOM 585 N N . GLY A 1 81 ? 11.994 -2.666 -21.415 1.00 83.00 81 GLY A N 1
ATOM 586 C CA . GLY A 1 81 ? 12.755 -1.453 -21.117 1.00 83.00 81 GLY A CA 1
ATOM 587 C C . GLY A 1 81 ? 14.269 -1.681 -21.097 1.00 83.00 81 GLY A C 1
ATOM 588 O O . GLY A 1 81 ? 15.029 -0.826 -21.565 1.00 83.00 81 GLY A O 1
ATOM 589 N N . MET A 1 82 ? 14.709 -2.828 -20.574 1.00 86.06 82 MET A N 1
ATOM 590 C CA . MET A 1 82 ? 16.119 -3.217 -20.561 1.00 86.06 82 MET A CA 1
ATOM 591 C C . MET A 1 82 ? 16.612 -3.567 -21.969 1.00 86.06 82 MET A C 1
ATOM 593 O O . MET A 1 82 ? 17.682 -3.116 -22.373 1.00 86.06 82 MET A O 1
ATOM 597 N N . GLU A 1 83 ? 15.816 -4.311 -22.736 1.00 88.31 83 GLU A N 1
ATOM 598 C CA . GLU A 1 83 ? 16.111 -4.656 -24.125 1.00 88.31 83 GLU A CA 1
ATOM 599 C C . GLU A 1 83 ? 16.241 -3.398 -24.987 1.00 88.31 83 GLU A C 1
ATOM 601 O O . GLU A 1 83 ? 17.260 -3.217 -25.652 1.00 88.31 83 GLU A O 1
ATOM 606 N N . ALA A 1 84 ? 15.283 -2.473 -24.899 1.00 88.56 84 ALA A N 1
ATOM 607 C CA . ALA A 1 84 ? 15.339 -1.204 -25.619 1.00 88.56 84 ALA A CA 1
ATOM 608 C C . ALA A 1 84 ? 16.572 -0.370 -25.233 1.00 88.56 84 ALA A C 1
ATOM 610 O O . ALA A 1 84 ? 17.153 0.318 -26.072 1.00 88.56 84 ALA A O 1
ATOM 611 N N . LEU A 1 85 ? 16.996 -0.405 -23.964 1.00 89.75 85 LEU A N 1
ATOM 612 C CA . LEU A 1 85 ? 18.235 0.247 -23.540 1.00 89.75 85 LEU A CA 1
ATOM 613 C C . LEU A 1 85 ? 19.464 -0.414 -24.177 1.00 89.75 85 LEU A C 1
ATOM 615 O O . LEU A 1 85 ? 20.332 0.303 -24.674 1.00 89.75 85 LEU A O 1
ATOM 619 N N . TYR A 1 86 ? 19.543 -1.746 -24.184 1.00 91.44 86 TYR A N 1
ATOM 620 C CA . TYR A 1 86 ? 20.645 -2.461 -24.826 1.00 91.44 86 TYR A CA 1
ATOM 621 C C . TYR A 1 86 ? 20.692 -2.217 -26.334 1.00 91.44 86 TYR A C 1
ATOM 623 O O . TYR A 1 86 ? 21.770 -1.932 -26.849 1.00 91.44 86 TYR A O 1
ATOM 631 N N . GLN A 1 87 ? 19.547 -2.232 -27.020 1.00 90.94 87 GLN A N 1
ATOM 632 C CA . GLN A 1 87 ? 19.453 -1.904 -28.445 1.00 90.94 87 GLN A CA 1
ATOM 633 C C . GLN A 1 87 ? 19.980 -0.491 -28.723 1.00 90.94 87 GLN A C 1
ATOM 635 O O . GLN A 1 87 ? 20.900 -0.338 -29.520 1.00 90.94 87 GLN A O 1
ATOM 640 N N . ARG A 1 88 ? 19.530 0.527 -27.971 1.00 90.12 88 ARG A N 1
ATOM 641 C CA . ARG A 1 88 ? 20.049 1.901 -28.119 1.00 90.12 88 ARG A CA 1
ATOM 642 C C . ARG A 1 88 ? 21.555 2.009 -27.890 1.00 90.12 88 ARG A C 1
ATOM 644 O O . ARG A 1 88 ? 22.216 2.808 -28.543 1.00 90.12 88 ARG A O 1
ATOM 651 N N . LEU A 1 89 ? 22.103 1.267 -26.929 1.00 91.94 89 LEU A N 1
ATOM 652 C CA . LEU A 1 89 ? 23.540 1.295 -26.642 1.00 91.94 89 LEU A CA 1
ATOM 653 C C . LEU A 1 89 ? 24.362 0.584 -27.721 1.00 91.94 89 LEU A C 1
ATOM 655 O O . LEU A 1 89 ? 25.481 1.015 -27.988 1.00 91.94 89 LEU A O 1
ATOM 659 N N . LEU A 1 90 ? 23.820 -0.470 -28.334 1.00 92.00 90 LEU A N 1
ATOM 660 C CA . LEU A 1 90 ? 24.424 -1.154 -29.479 1.00 92.00 90 LEU A CA 1
ATOM 661 C C . LEU A 1 90 ? 24.343 -0.302 -30.754 1.00 92.00 90 LEU A C 1
ATOM 663 O O . LEU A 1 90 ? 25.290 -0.275 -31.526 1.00 92.00 90 LEU A O 1
ATOM 667 N N . GLU A 1 91 ? 23.257 0.445 -30.948 1.00 86.31 91 GLU A N 1
ATOM 668 C CA . GLU A 1 91 ? 23.082 1.369 -32.077 1.00 86.31 91 GLU A CA 1
ATOM 669 C C . GLU A 1 91 ? 23.913 2.653 -31.921 1.00 86.31 91 GLU A C 1
ATOM 671 O O . GLU A 1 91 ? 24.469 3.163 -32.889 1.00 86.31 91 GLU A O 1
ATOM 676 N N . GLY A 1 92 ? 24.036 3.169 -30.693 1.00 69.44 92 GLY A N 1
ATOM 677 C CA . GLY A 1 92 ? 24.865 4.332 -30.355 1.00 69.44 92 GLY A CA 1
ATOM 678 C C . GLY A 1 92 ? 26.362 4.025 -30.241 1.00 69.44 92 GLY A C 1
ATOM 679 O O . GLY A 1 92 ? 27.170 4.944 -30.103 1.00 69.44 92 GLY A O 1
ATOM 680 N N . ARG A 1 93 ? 26.743 2.745 -30.300 1.00 58.72 93 ARG A N 1
ATOM 681 C CA . ARG A 1 93 ? 28.124 2.287 -30.465 1.00 58.72 93 ARG A CA 1
ATOM 682 C C . ARG A 1 93 ? 28.238 1.430 -31.718 1.00 58.72 93 ARG A C 1
ATOM 684 O O . ARG A 1 93 ? 28.257 0.205 -31.644 1.00 58.72 93 ARG A O 1
ATOM 691 N N . GLY A 1 94 ? 28.446 2.080 -32.851 1.00 49.03 94 GLY A N 1
ATOM 692 C CA . GLY A 1 94 ? 29.112 1.415 -33.959 1.00 49.03 94 GLY A CA 1
ATOM 693 C C . GLY A 1 94 ? 29.650 2.397 -34.992 1.00 49.03 94 GLY A C 1
ATOM 694 O O . GLY A 1 94 ? 28.955 3.364 -35.305 1.00 49.03 94 GLY A O 1
ATOM 695 N N . PRO A 1 95 ? 30.788 2.090 -35.633 1.00 53.38 95 PRO A N 1
ATOM 696 C CA . PRO A 1 95 ? 32.063 1.586 -35.099 1.00 53.38 95 PRO A CA 1
ATOM 697 C C . PRO A 1 95 ? 32.943 2.683 -34.463 1.00 53.38 95 PRO A C 1
ATOM 699 O O . PRO A 1 95 ? 32.696 3.883 -34.711 1.00 53.38 95 PRO A O 1
#

Foldseek 3Di:
DDDPCLVCLLVLFADEEEPDDCVCVLDDDLQQYHYDHPPDPVRVVVRVCVLVVDVVSRNRSSVRSSVSSCVPPPPVVVVVVVVVVVVVVVVVDDD

Solvent-accessible surface area (backbone atoms only — not comparable to full-atom values): 5267 Å² total; per-residue (Å²): 134,74,54,77,65,53,53,40,14,57,72,38,34,52,45,80,42,54,68,48,90,71,43,67,81,75,38,51,69,83,47,23,20,43,70,29,65,70,96,38,62,70,54,46,50,51,53,50,52,58,41,69,76,30,63,67,61,38,49,55,19,0,51,45,14,22,49,50,38,51,70,76,64,31,66,65,60,55,49,52,55,50,50,54,50,52,51,51,53,53,66,75,55,70,135

pLDDT: mean 89.15, std 11.49, range [42.91, 98.44]

Sequence (95 aa):
PGTPVTEAQARGLPVIAGRTGGVPETVLEGETGLLVPVQDAPALAAAILSLTGDRARRRAMGERAAGFVRERYAVERMVDGMEALYQRLLEGRGP